Protein AF-A0AAE3XP16-F1 (afdb_monomer_lite)

Sequence (63 aa):
MKHLKTTVQEVIDGKMESPLPVEVIPNQMGINLCAVDSIEWVKQNDEQLVSLTINFIPDNEEE

Organism: NCBI:txid866807

Radius of gyration: 12.78 Å; chains: 1; bounding box: 33×25×35 Å

Secondary structure (DSSP, 8-state):
-EEEEEEHHHHHTTSS--SS-TTHHHHHH---GGGEEEEEEEE-TT--EEEEEEEEPPP----

Structure (mmCIF, N/CA/C/O backbone):
data_AF-A0AAE3XP16-F1
#
_entry.id   AF-A0AAE3XP16-F1
#
loop_
_atom_site.group_PDB
_atom_site.id
_atom_site.type_symbol
_atom_site.label_atom_id
_atom_site.label_alt_id
_atom_site.label_comp_id
_atom_site.label_asym_id
_atom_site.label_entity_id
_atom_site.label_seq_id
_atom_site.pdbx_PDB_ins_code
_atom_site.Cartn_x
_atom_site.Cartn_y
_atom_site.Cartn_z
_atom_site.occupancy
_atom_site.B_iso_or_equiv
_atom_site.auth_seq_id
_atom_site.auth_comp_id
_atom_site.auth_asym_id
_atom_site.auth_atom_id
_atom_site.pdbx_PDB_model_num
ATOM 1 N N . MET A 1 1 ? -12.237 14.387 7.405 1.00 84.88 1 MET A N 1
ATOM 2 C CA . MET A 1 1 ? -11.568 13.419 6.514 1.00 84.88 1 MET A CA 1
ATOM 3 C C . MET A 1 1 ? -10.092 13.429 6.854 1.00 84.88 1 MET A C 1
ATOM 5 O O . MET A 1 1 ? -9.568 14.498 7.154 1.00 84.88 1 MET A O 1
ATOM 9 N N . LYS A 1 2 ? -9.449 12.265 6.861 1.00 91.88 2 LYS A N 1
ATOM 10 C CA . LYS A 1 2 ? -8.017 12.108 7.117 1.00 91.88 2 LYS A CA 1
ATOM 11 C C . LYS A 1 2 ? -7.354 11.644 5.830 1.00 91.88 2 LYS A C 1
ATOM 13 O O . LYS A 1 2 ? -7.854 10.720 5.195 1.00 91.88 2 LYS A O 1
ATOM 18 N N . HIS A 1 3 ? -6.255 12.286 5.473 1.00 95.94 3 HIS A N 1
ATOM 19 C CA . HIS A 1 3 ? -5.449 11.952 4.311 1.00 95.94 3 HIS A CA 1
ATOM 20 C C . HIS A 1 3 ? -4.079 11.491 4.804 1.00 95.94 3 HIS A C 1
ATOM 22 O O . HIS A 1 3 ? -3.444 12.208 5.580 1.00 95.94 3 HIS A O 1
ATOM 28 N N . LEU A 1 4 ? -3.655 10.295 4.407 1.00 96.31 4 LEU A N 1
ATOM 29 C CA . LEU A 1 4 ? -2.392 9.697 4.829 1.00 96.31 4 LEU A CA 1
ATOM 30 C C . LEU A 1 4 ? -1.623 9.191 3.616 1.00 96.31 4 LEU A C 1
ATOM 32 O O . LEU A 1 4 ? -2.224 8.695 2.670 1.00 96.31 4 LEU A O 1
ATOM 36 N N . LYS A 1 5 ? -0.296 9.289 3.691 1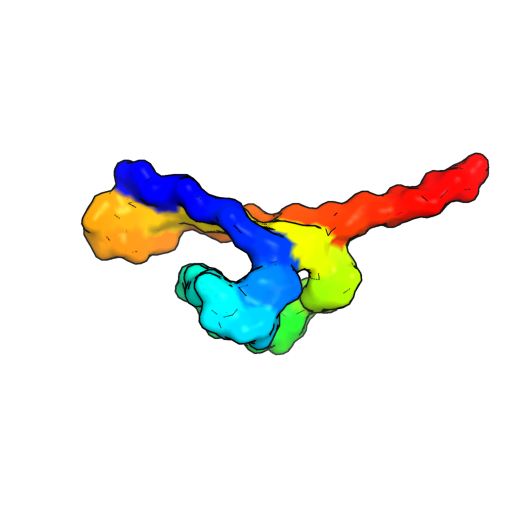.00 96.50 5 LYS A N 1
ATOM 37 C CA . LYS A 1 5 ? 0.646 8.763 2.707 1.00 96.50 5 LYS A CA 1
ATOM 38 C C . LYS A 1 5 ? 1.806 8.092 3.438 1.00 96.50 5 LYS A C 1
ATOM 40 O O . LYS A 1 5 ? 2.285 8.631 4.434 1.00 96.50 5 LYS A O 1
ATOM 45 N N . THR A 1 6 ? 2.258 6.951 2.934 1.00 96.44 6 THR A N 1
ATOM 46 C CA . THR A 1 6 ? 3.413 6.203 3.455 1.00 96.44 6 THR A CA 1
ATOM 47 C C . THR A 1 6 ? 4.159 5.524 2.323 1.00 96.44 6 THR A C 1
ATOM 49 O O . THR A 1 6 ? 3.579 5.247 1.271 1.00 96.44 6 THR A O 1
ATOM 52 N N . THR A 1 7 ? 5.438 5.243 2.531 1.00 96.25 7 THR A N 1
ATOM 53 C CA . THR A 1 7 ? 6.202 4.4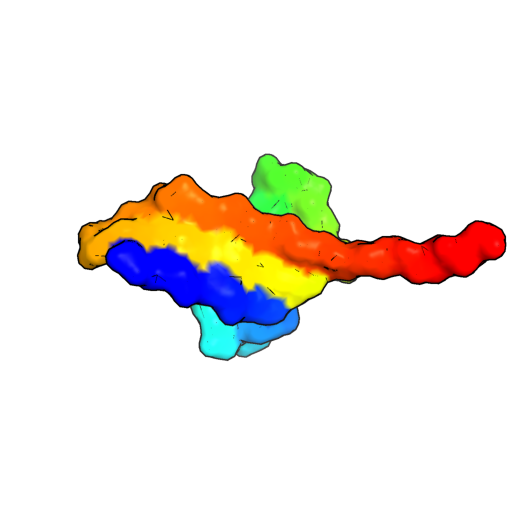11 1.598 1.00 96.25 7 THR A CA 1
ATOM 54 C C . THR A 1 7 ? 5.797 2.945 1.734 1.00 96.25 7 THR A C 1
ATOM 56 O O . THR A 1 7 ? 5.411 2.490 2.813 1.00 96.25 7 THR A O 1
ATOM 59 N N . VAL A 1 8 ? 5.921 2.165 0.660 1.00 93.69 8 VAL A N 1
ATOM 60 C CA . VAL A 1 8 ? 5.674 0.713 0.739 1.00 93.69 8 VAL A CA 1
ATOM 61 C C . VAL A 1 8 ? 6.615 0.029 1.731 1.00 93.69 8 VAL A C 1
ATOM 63 O O . VAL A 1 8 ? 6.191 -0.882 2.441 1.00 93.69 8 VAL A O 1
ATOM 66 N N . GLN A 1 9 ? 7.855 0.507 1.854 1.00 93.75 9 GLN A N 1
ATOM 67 C CA . GLN A 1 9 ? 8.815 -0.044 2.808 1.00 93.75 9 GLN A CA 1
ATOM 68 C C . GLN A 1 9 ? 8.352 0.118 4.262 1.00 93.75 9 GLN A C 1
ATOM 70 O O . GLN A 1 9 ? 8.474 -0.815 5.047 1.00 93.75 9 GLN A O 1
ATOM 75 N N . GLU A 1 10 ? 7.774 1.264 4.631 1.00 95.50 10 GLU A N 1
ATOM 76 C CA . GLU A 1 10 ? 7.235 1.476 5.982 1.00 95.50 10 GLU A CA 1
ATOM 77 C C . GLU A 1 10 ? 6.065 0.541 6.303 1.00 95.50 10 GLU A C 1
ATOM 79 O O . GLU A 1 10 ? 5.928 0.113 7.452 1.00 95.50 10 GLU A O 1
ATOM 84 N N . VAL A 1 11 ? 5.249 0.197 5.302 1.00 93.00 11 VAL A N 1
ATOM 85 C CA . VAL A 1 11 ? 4.158 -0.777 5.453 1.00 93.00 11 VAL A CA 1
ATOM 86 C C . VAL A 1 11 ? 4.713 -2.186 5.642 1.00 93.00 11 VAL A C 1
ATOM 88 O O . VAL A 1 11 ? 4.266 -2.904 6.533 1.00 93.00 11 VAL A O 1
ATOM 91 N N . ILE A 1 12 ? 5.713 -2.576 4.845 1.00 90.44 12 ILE A N 1
ATOM 92 C CA . ILE A 1 12 ? 6.368 -3.892 4.942 1.00 90.44 12 ILE A CA 1
ATOM 93 C C . ILE A 1 12 ? 7.090 -4.051 6.287 1.00 90.44 12 ILE A C 1
ATOM 95 O O . ILE A 1 12 ? 6.994 -5.103 6.916 1.00 90.44 12 ILE A O 1
ATOM 99 N N . ASP A 1 13 ? 7.761 -2.998 6.756 1.00 93.12 13 ASP A N 1
ATOM 100 C CA . ASP A 1 13 ? 8.457 -2.968 8.046 1.00 93.12 13 ASP A CA 1
ATOM 101 C C . ASP A 1 13 ? 7.492 -2.949 9.251 1.00 93.12 13 ASP A C 1
ATOM 103 O O . ASP A 1 13 ? 7.941 -2.999 10.398 1.00 93.12 13 ASP A O 1
ATOM 107 N N . GLY A 1 14 ? 6.179 -2.815 9.020 1.00 90.94 14 GLY A N 1
ATOM 108 C CA . GLY A 1 14 ? 5.166 -2.712 10.073 1.00 90.94 14 GLY A CA 1
ATOM 109 C C . GLY A 1 14 ? 5.192 -1.386 10.842 1.00 90.94 14 GLY A C 1
ATOM 110 O O . GLY A 1 14 ? 4.656 -1.304 11.945 1.00 90.94 14 GLY A O 1
ATOM 111 N N . LYS A 1 15 ? 5.821 -0.341 10.290 1.00 93.38 15 LYS A N 1
ATOM 112 C CA . LYS A 1 15 ? 5.871 1.002 10.900 1.00 93.38 15 LYS A CA 1
ATOM 113 C C . LYS A 1 15 ? 4.572 1.775 10.687 1.00 93.38 15 LYS A C 1
ATOM 115 O O . LYS A 1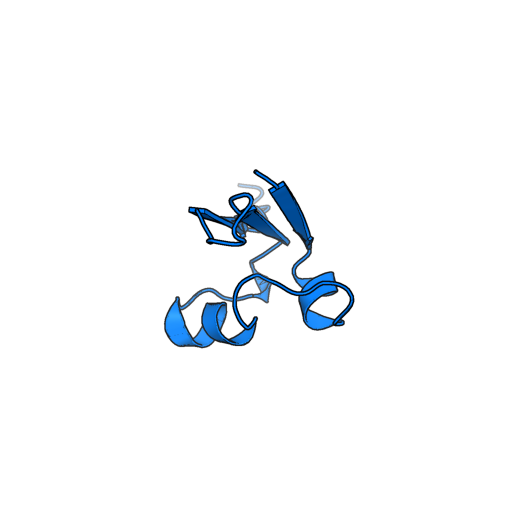 15 ? 4.245 2.640 11.499 1.00 93.38 15 LYS A O 1
ATOM 120 N N . MET A 1 16 ? 3.840 1.470 9.614 1.00 92.00 16 MET A N 1
ATOM 121 C CA . MET A 1 16 ? 2.508 2.010 9.360 1.00 92.00 16 MET A CA 1
ATOM 122 C C . MET A 1 16 ? 1.562 0.936 8.816 1.00 92.00 16 MET A C 1
ATOM 124 O O . MET A 1 16 ? 1.962 0.071 8.042 1.00 92.00 16 MET A O 1
ATOM 128 N N . GLU A 1 17 ? 0.287 1.019 9.188 1.00 88.69 17 GLU A N 1
ATOM 129 C CA . GLU A 1 17 ? -0.757 0.145 8.663 1.00 88.69 17 GLU A CA 1
ATOM 130 C C . GLU A 1 17 ? -1.451 0.774 7.448 1.00 88.69 17 GLU A C 1
ATOM 132 O O . GLU A 1 17 ? -2.056 1.846 7.529 1.00 88.69 17 GLU A O 1
ATOM 137 N N . SER A 1 18 ? -1.385 0.071 6.317 1.00 91.25 18 SER A N 1
ATOM 138 C CA . SER A 1 18 ? -2.182 0.351 5.119 1.00 91.25 18 SER A CA 1
ATOM 139 C C . SER A 1 18 ? -3.670 0.044 5.375 1.00 91.25 18 SER A C 1
ATOM 141 O O . SER A 1 18 ? -3.989 -0.852 6.158 1.00 91.25 18 SER A O 1
ATOM 143 N N . PRO A 1 19 ? -4.618 0.732 4.703 1.00 93.62 19 PRO A N 1
ATOM 144 C CA . PRO A 1 19 ? -6.052 0.465 4.852 1.00 93.62 19 PRO A CA 1
ATOM 145 C C . PRO A 1 19 ? -6.465 -0.932 4.364 1.00 93.62 19 PRO A C 1
ATOM 147 O O . PRO A 1 19 ? -7.569 -1.378 4.667 1.00 93.62 19 PRO A O 1
ATOM 150 N N . LEU A 1 20 ? -5.593 -1.603 3.610 1.00 92.19 20 LEU A N 1
ATOM 151 C CA . LEU A 1 20 ? -5.719 -2.994 3.188 1.00 92.19 20 LEU A CA 1
ATOM 152 C C . LEU A 1 20 ? -4.461 -3.772 3.607 1.00 92.19 20 LEU A C 1
ATOM 154 O O . LEU A 1 20 ? -3.371 -3.187 3.588 1.00 92.19 20 LEU A O 1
ATOM 158 N N . PRO A 1 21 ? -4.565 -5.082 3.902 1.00 92.06 21 PRO A N 1
ATOM 159 C CA . PRO A 1 21 ? -3.390 -5.931 4.061 1.00 92.06 21 PRO A CA 1
ATOM 160 C C . PRO A 1 21 ? -2.478 -5.818 2.835 1.00 92.06 21 PRO A C 1
ATOM 162 O O . PRO A 1 21 ? -2.953 -5.888 1.700 1.00 92.06 21 PRO A O 1
ATOM 165 N N . VAL A 1 22 ? -1.173 -5.645 3.057 1.00 90.50 22 VAL A N 1
ATOM 166 C CA . VAL A 1 22 ? -0.209 -5.350 1.979 1.00 90.50 22 VAL A CA 1
ATOM 167 C C . VAL A 1 22 ? -0.197 -6.426 0.888 1.00 90.50 22 VAL A C 1
ATOM 169 O O . VAL A 1 22 ? -0.025 -6.116 -0.285 1.00 90.50 22 VAL A O 1
ATOM 172 N N . GLU A 1 23 ? -0.474 -7.678 1.258 1.00 92.56 23 GLU A N 1
ATOM 173 C CA . GLU A 1 23 ? -0.563 -8.836 0.363 1.00 92.56 23 GLU A CA 1
ATOM 174 C C . GLU A 1 23 ? -1.721 -8.773 -0.644 1.00 92.56 23 GLU A C 1
ATOM 176 O O . GLU A 1 23 ? -1.660 -9.422 -1.687 1.00 92.56 23 GLU A O 1
ATOM 181 N N . VAL A 1 24 ? -2.762 -7.973 -0.389 1.00 94.81 24 VAL A N 1
ATOM 182 C CA . VAL A 1 24 ? -3.887 -7.802 -1.324 1.00 94.81 24 VAL A CA 1
ATOM 183 C C . VAL A 1 24 ? -3.425 -7.118 -2.612 1.00 94.81 24 VAL A C 1
ATOM 185 O O . VAL A 1 24 ? -3.908 -7.459 -3.691 1.00 94.81 24 VAL A O 1
ATOM 188 N N . ILE A 1 25 ? -2.465 -6.194 -2.524 1.00 93.44 25 ILE A N 1
ATOM 189 C CA . ILE A 1 25 ? -1.952 -5.437 -3.674 1.00 93.44 25 ILE A CA 1
ATOM 190 C C . ILE A 1 25 ? -1.332 -6.378 -4.730 1.00 93.44 25 ILE A C 1
ATOM 192 O O . ILE A 1 25 ? -1.808 -6.379 -5.868 1.00 93.44 25 ILE A O 1
ATOM 196 N N . PRO A 1 26 ? -0.359 -7.249 -4.403 1.00 94.94 26 PRO A N 1
ATOM 197 C CA . PRO A 1 26 ? 0.158 -8.202 -5.378 1.00 94.94 26 PRO A CA 1
ATOM 198 C C . PRO A 1 26 ? -0.830 -9.331 -5.687 1.00 94.94 26 PRO A C 1
ATOM 200 O O . PRO A 1 26 ? -1.012 -9.667 -6.856 1.00 94.94 26 PRO A O 1
ATOM 203 N N . ASN A 1 27 ? -1.507 -9.897 -4.681 1.00 96.44 27 ASN A N 1
ATOM 204 C CA . ASN A 1 27 ? -2.266 -11.137 -4.875 1.00 96.44 27 ASN A CA 1
ATOM 205 C C . ASN A 1 27 ? -3.632 -10.930 -5.542 1.00 96.44 27 ASN A C 1
ATOM 207 O O . ASN A 1 27 ? -4.124 -11.847 -6.192 1.00 96.44 27 ASN A O 1
ATOM 211 N N . GLN A 1 28 ? -4.262 -9.766 -5.355 1.00 97.06 28 GLN A N 1
ATOM 212 C CA . GLN A 1 28 ? -5.619 -9.491 -5.848 1.00 97.06 28 GLN A CA 1
ATOM 213 C C . GLN A 1 28 ? -5.665 -8.353 -6.872 1.00 97.06 28 GLN A C 1
ATOM 215 O O . GLN A 1 28 ? -6.567 -8.340 -7.705 1.00 97.06 28 GLN A O 1
ATOM 220 N N . MET A 1 29 ? -4.712 -7.411 -6.842 1.00 94.19 29 MET A N 1
ATOM 221 C CA . MET A 1 29 ? -4.643 -6.320 -7.829 1.00 94.19 29 MET A CA 1
ATOM 222 C C . MET A 1 29 ? -3.610 -6.574 -8.936 1.00 94.19 29 MET A C 1
ATOM 224 O O . MET A 1 29 ? -3.611 -5.858 -9.933 1.00 94.19 29 MET A O 1
ATOM 228 N N . GLY A 1 30 ? -2.736 -7.579 -8.784 1.00 95.25 30 GLY A N 1
ATOM 229 C CA . GLY A 1 30 ? -1.694 -7.894 -9.767 1.00 95.25 30 GLY A CA 1
ATOM 230 C C . GLY A 1 30 ? -0.584 -6.842 -9.850 1.00 95.25 30 GLY A C 1
ATOM 231 O O . GLY A 1 30 ? 0.104 -6.752 -10.864 1.00 95.25 30 GLY A O 1
ATOM 232 N N . ILE A 1 31 ? -0.413 -6.029 -8.804 1.00 94.88 31 ILE A N 1
ATOM 233 C CA . ILE A 1 31 ? 0.580 -4.954 -8.754 1.00 94.88 31 ILE A CA 1
ATOM 234 C C . ILE A 1 31 ? 1.855 -5.460 -8.072 1.00 94.88 31 ILE A C 1
ATOM 236 O O . ILE A 1 31 ? 1.825 -5.908 -6.927 1.00 94.88 31 ILE A O 1
ATOM 240 N N . ASN A 1 32 ? 2.998 -5.346 -8.751 1.00 93.62 32 ASN A N 1
ATOM 241 C CA . ASN A 1 32 ? 4.295 -5.665 -8.157 1.00 93.62 32 ASN A CA 1
ATOM 242 C C . ASN A 1 32 ? 4.694 -4.594 -7.129 1.00 93.62 32 ASN A C 1
ATOM 244 O O . ASN A 1 32 ? 4.985 -3.462 -7.505 1.00 93.62 32 ASN A O 1
ATOM 248 N N . LEU A 1 33 ? 4.768 -4.966 -5.847 1.00 92.25 33 LEU A N 1
ATOM 249 C CA . LEU A 1 33 ? 5.157 -4.056 -4.762 1.00 92.25 33 LEU A CA 1
ATOM 250 C C . LEU A 1 33 ? 6.553 -3.448 -4.945 1.00 92.25 33 LEU A C 1
ATOM 252 O O . LEU A 1 33 ? 6.767 -2.323 -4.509 1.00 92.25 33 LEU A O 1
ATOM 256 N N . CYS A 1 34 ? 7.481 -4.132 -5.623 1.00 91.56 34 CYS A N 1
ATOM 257 C CA . CYS A 1 34 ? 8.808 -3.575 -5.908 1.00 91.56 34 CYS A CA 1
ATOM 258 C C . CYS A 1 34 ? 8.772 -2.396 -6.892 1.00 91.56 34 CYS A C 1
ATOM 260 O O . CYS A 1 34 ? 9.755 -1.674 -6.989 1.00 91.56 34 CYS A O 1
ATOM 262 N N . ALA A 1 35 ? 7.673 -2.215 -7.632 1.00 94.06 35 ALA A N 1
ATOM 263 C CA . ALA A 1 35 ? 7.464 -1.079 -8.528 1.00 94.06 35 ALA A CA 1
ATOM 264 C C . ALA A 1 35 ? 6.676 0.061 -7.859 1.00 94.06 35 ALA A C 1
ATOM 266 O O . ALA A 1 35 ? 6.373 1.060 -8.507 1.00 94.06 35 ALA A O 1
ATOM 267 N N . VAL A 1 36 ? 6.305 -0.081 -6.585 1.00 94.62 36 VAL A N 1
ATOM 268 C CA . VAL A 1 36 ? 5.495 0.896 -5.856 1.00 94.62 36 VAL A CA 1
ATOM 269 C C . VAL A 1 36 ? 6.387 1.692 -4.908 1.00 94.62 36 VAL A C 1
ATOM 271 O O . VAL A 1 36 ? 7.094 1.127 -4.080 1.00 94.62 36 VAL A O 1
ATOM 274 N N . ASP A 1 37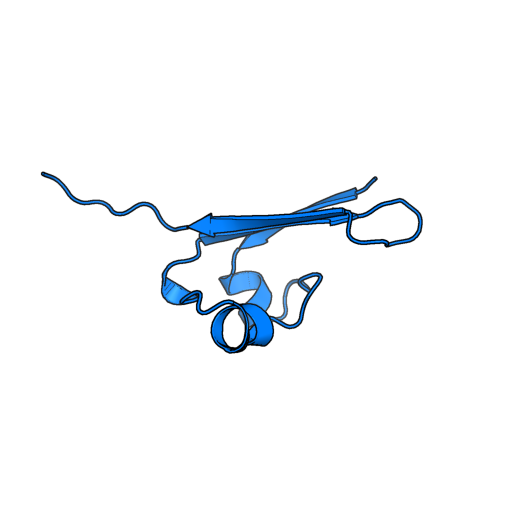 ? 6.312 3.015 -5.008 1.00 95.69 37 ASP A N 1
ATOM 275 C CA . ASP A 1 37 ? 7.000 3.946 -4.115 1.00 95.69 37 ASP A CA 1
ATOM 276 C C . ASP A 1 37 ? 6.192 4.133 -2.824 1.00 95.69 37 ASP A C 1
ATOM 278 O O . ASP A 1 37 ? 6.648 3.860 -1.709 1.00 95.69 37 ASP A O 1
ATOM 282 N N . SER A 1 38 ? 4.941 4.567 -2.977 1.00 96.00 38 SER A N 1
ATOM 283 C CA . SER A 1 38 ? 4.110 4.977 -1.852 1.00 96.00 38 SER A CA 1
ATOM 284 C C . SER A 1 38 ? 2.630 4.695 -2.059 1.00 96.00 38 SER A C 1
ATOM 286 O O . SER A 1 38 ? 2.109 4.676 -3.175 1.00 96.00 38 SER A O 1
ATOM 288 N N . ILE A 1 39 ? 1.939 4.500 -0.941 1.00 96.12 39 ILE A N 1
ATOM 289 C CA . ILE A 1 39 ? 0.498 4.290 -0.873 1.00 96.12 39 ILE A CA 1
ATOM 290 C C . ILE A 1 39 ? -0.106 5.481 -0.138 1.00 96.12 39 ILE A C 1
ATOM 292 O O . ILE A 1 39 ? 0.391 5.906 0.906 1.00 96.12 39 ILE A O 1
ATOM 296 N N . GLU A 1 40 ? -1.185 6.016 -0.689 1.00 97.19 40 GLU A N 1
ATOM 297 C CA . GLU A 1 40 ? -1.916 7.150 -0.140 1.00 97.19 40 GLU A CA 1
ATOM 298 C C . GLU A 1 40 ? -3.402 6.818 -0.052 1.00 97.19 40 GLU A C 1
ATOM 300 O O . GLU A 1 40 ? -3.952 6.137 -0.917 1.00 97.19 40 GLU A O 1
ATOM 305 N N . TRP A 1 41 ? -4.069 7.264 1.007 1.00 97.00 41 TRP A N 1
ATOM 306 C CA . TRP A 1 41 ? -5.492 7.009 1.185 1.00 97.00 41 TRP A CA 1
ATOM 307 C C . TRP A 1 41 ? -6.212 8.125 1.918 1.00 97.00 41 TRP A C 1
ATOM 309 O O . TRP A 1 41 ? -5.653 8.846 2.751 1.00 97.00 41 TRP A O 1
ATOM 319 N N . VAL A 1 42 ? -7.514 8.200 1.648 1.00 97.12 42 VAL A N 1
ATOM 320 C CA . VAL A 1 42 ? -8.437 9.103 2.329 1.00 97.12 42 VAL A CA 1
ATOM 321 C C . VAL A 1 42 ? -9.477 8.297 3.083 1.00 97.12 42 VAL A C 1
ATOM 323 O O . VAL A 1 42 ? -10.179 7.470 2.501 1.00 97.12 42 VAL A O 1
ATOM 326 N N . LYS A 1 43 ? -9.613 8.581 4.380 1.00 96.62 43 LYS A N 1
ATOM 327 C CA . LYS A 1 43 ? -10.702 8.073 5.218 1.00 96.62 43 LYS A CA 1
ATOM 328 C C . LYS A 1 43 ? -11.648 9.190 5.641 1.00 96.62 43 LYS A C 1
ATOM 330 O O . LYS A 1 43 ? -11.235 10.327 5.906 1.00 96.62 43 LYS A O 1
ATOM 335 N N . GLN A 1 44 ? -12.931 8.870 5.739 1.00 95.62 44 GLN A N 1
ATOM 336 C CA . GLN A 1 44 ? -13.907 9.731 6.399 1.00 95.62 44 GLN A CA 1
ATOM 337 C C . GLN A 1 44 ? -13.722 9.703 7.925 1.00 95.62 44 GLN A C 1
ATOM 339 O O . GLN A 1 44 ? -12.875 8.990 8.460 1.00 95.62 44 GLN A O 1
ATOM 344 N N . ASN A 1 45 ? -14.482 10.535 8.641 1.00 94.62 45 ASN A N 1
ATOM 345 C CA . ASN A 1 45 ? -14.395 10.604 10.105 1.00 94.62 45 ASN A CA 1
ATOM 346 C C . ASN A 1 45 ? -14.944 9.339 10.794 1.00 94.62 45 ASN A C 1
ATOM 348 O O . ASN A 1 45 ? -14.629 9.112 11.956 1.00 94.62 45 ASN A O 1
ATOM 352 N N . ASP A 1 46 ? -15.744 8.540 10.086 1.00 95.25 46 ASP A N 1
ATOM 353 C CA . ASP A 1 46 ? -16.255 7.231 10.509 1.00 95.25 46 ASP A CA 1
ATOM 354 C C . ASP A 1 46 ? -15.320 6.069 10.111 1.00 95.25 46 ASP A C 1
ATOM 356 O O . ASP A 1 46 ? -15.712 4.908 10.175 1.00 95.25 46 ASP A O 1
ATOM 360 N N . GLU A 1 47 ? -14.087 6.384 9.695 1.00 92.38 47 GLU A N 1
ATOM 361 C CA . GLU A 1 47 ? -13.058 5.443 9.233 1.00 92.38 47 GLU A CA 1
ATOM 362 C C . GLU A 1 47 ? -13.369 4.717 7.907 1.00 92.38 47 GLU A C 1
ATOM 364 O O . GLU A 1 47 ? -12.574 3.879 7.471 1.00 92.38 47 GLU A O 1
ATOM 369 N N . GLN A 1 48 ? -14.445 5.083 7.197 1.00 95.50 48 GLN A N 1
ATOM 370 C CA . GLN A 1 48 ? -14.719 4.564 5.857 1.00 95.50 48 GLN A CA 1
ATOM 371 C C . GLN A 1 48 ? -13.624 4.989 4.864 1.00 95.50 48 GLN A C 1
ATOM 373 O O . GLN A 1 48 ? -13.322 6.179 4.729 1.00 95.50 48 GLN A O 1
ATOM 378 N N . LEU A 1 49 ? -13.054 4.018 4.138 1.00 96.00 49 LEU A N 1
ATOM 379 C CA . LEU A 1 49 ? -12.103 4.261 3.051 1.00 96.00 49 LEU A CA 1
ATOM 380 C C . LEU A 1 49 ? -12.826 4.874 1.843 1.00 96.00 49 LEU A C 1
ATOM 382 O O . LEU A 1 49 ? -13.762 4.282 1.313 1.00 96.00 49 LEU A O 1
ATOM 386 N N . VAL A 1 50 ? -12.378 6.051 1.409 1.00 97.06 50 VAL A N 1
ATOM 387 C CA . VAL A 1 50 ? -12.948 6.797 0.272 1.00 97.06 50 VAL A CA 1
ATOM 388 C C . VAL A 1 50 ? -12.123 6.596 -0.987 1.00 97.06 50 VAL A C 1
ATOM 390 O O . VAL A 1 50 ? -12.673 6.395 -2.066 1.00 97.06 50 VAL A O 1
ATOM 393 N N . SER A 1 51 ? -10.801 6.665 -0.855 1.00 97.00 51 SER A N 1
ATOM 394 C CA . SER A 1 51 ? -9.875 6.498 -1.968 1.00 97.00 51 SER A CA 1
ATOM 395 C C . SER A 1 51 ? -8.584 5.840 -1.506 1.00 97.00 51 SER A C 1
ATOM 397 O O . SER A 1 51 ? -8.165 5.996 -0.356 1.00 97.00 51 SER A O 1
ATOM 399 N N . LEU A 1 52 ?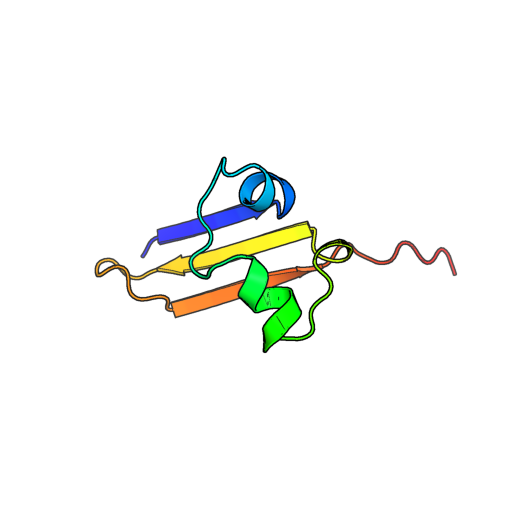 -7.969 5.116 -2.436 1.00 95.94 52 LEU A N 1
ATOM 400 C CA . LEU A 1 52 ? -6.649 4.517 -2.326 1.00 95.94 52 LEU A CA 1
ATOM 401 C C . LEU A 1 52 ? -5.895 4.843 -3.618 1.00 95.94 52 LEU A C 1
ATOM 403 O O . LEU A 1 52 ? -6.377 4.528 -4.705 1.00 95.94 52 LEU A O 1
ATOM 407 N N . THR A 1 53 ? -4.731 5.462 -3.489 1.00 96.69 53 THR A N 1
ATOM 408 C CA . THR A 1 53 ? -3.838 5.827 -4.586 1.00 96.69 53 THR A CA 1
ATOM 409 C C . THR A 1 53 ? -2.534 5.050 -4.424 1.00 96.69 53 THR A C 1
ATOM 411 O O . THR A 1 53 ? -1.926 5.065 -3.353 1.00 96.69 53 THR A O 1
ATOM 414 N N . ILE A 1 54 ? -2.100 4.376 -5.490 1.00 95.88 54 ILE A N 1
ATOM 415 C CA . ILE A 1 54 ? -0.820 3.663 -5.561 1.00 95.88 54 ILE A CA 1
ATOM 416 C C . ILE A 1 54 ? 0.116 4.482 -6.448 1.00 95.88 54 ILE A C 1
ATOM 418 O O . ILE A 1 54 ? -0.168 4.673 -7.630 1.00 95.88 54 ILE A O 1
ATOM 422 N N . ASN A 1 55 ? 1.210 4.984 -5.878 1.00 96.31 55 ASN A N 1
ATOM 423 C CA . ASN A 1 55 ? 2.218 5.750 -6.601 1.00 96.31 55 ASN A CA 1
ATOM 424 C C . ASN A 1 55 ? 3.363 4.815 -6.987 1.00 96.31 55 ASN A C 1
ATOM 426 O O . ASN A 1 55 ? 3.988 4.203 -6.120 1.00 96.31 55 ASN A O 1
ATOM 430 N N . PHE A 1 56 ? 3.625 4.701 -8.282 1.00 95.62 56 PHE A N 1
ATOM 431 C CA . PHE A 1 56 ? 4.687 3.852 -8.809 1.00 95.62 56 PHE A CA 1
ATOM 432 C C . PHE A 1 56 ? 6.026 4.585 -8.814 1.00 95.62 56 PHE A C 1
ATOM 434 O O . PHE A 1 56 ? 6.073 5.810 -8.948 1.00 95.62 56 PHE A O 1
ATOM 441 N N . ILE A 1 57 ? 7.108 3.821 -8.681 1.00 94.44 57 ILE A N 1
ATOM 442 C CA . ILE A 1 57 ? 8.459 4.315 -8.934 1.00 94.44 57 ILE A CA 1
ATOM 443 C C . ILE A 1 57 ? 8.519 4.661 -10.430 1.00 94.44 57 ILE A C 1
ATOM 445 O O . ILE A 1 57 ? 8.187 3.798 -11.247 1.00 94.44 57 ILE A O 1
ATOM 449 N N . PRO A 1 58 ? 8.870 5.905 -10.805 1.00 90.00 58 PRO A N 1
ATOM 450 C CA . PRO A 1 58 ? 8.993 6.274 -12.207 1.00 90.00 58 PRO A CA 1
ATOM 451 C C . PRO A 1 58 ? 10.087 5.435 -12.861 1.00 90.00 58 PRO A C 1
ATOM 453 O O . PRO A 1 58 ? 11.139 5.203 -12.261 1.00 90.00 58 PRO A O 1
ATOM 456 N N . ASP A 1 59 ? 9.829 4.987 -14.084 1.00 82.44 59 ASP A N 1
ATOM 457 C CA . ASP A 1 59 ? 10.868 4.344 -14.868 1.00 82.44 59 ASP A CA 1
ATOM 458 C C . ASP A 1 59 ? 11.869 5.414 -15.306 1.00 82.44 59 ASP A C 1
ATOM 460 O O . ASP A 1 59 ? 11.497 6.401 -15.944 1.00 82.44 59 ASP A O 1
ATOM 464 N N . ASN A 1 60 ? 13.129 5.247 -14.918 1.00 72.25 60 ASN A N 1
ATOM 465 C CA . ASN A 1 60 ? 14.213 6.123 -15.350 1.00 72.25 60 ASN A CA 1
ATOM 466 C C . ASN A 1 60 ? 14.761 5.619 -16.693 1.00 72.25 60 ASN A C 1
ATOM 468 O O . ASN A 1 60 ? 15.977 5.482 -16.837 1.00 72.25 60 ASN A O 1
ATOM 472 N N . GLU A 1 61 ? 13.889 5.304 -17.655 1.00 64.00 61 GLU A N 1
ATOM 473 C CA . GLU A 1 61 ? 14.324 5.099 -19.034 1.00 64.00 61 GLU A CA 1
ATOM 474 C C . GLU A 1 61 ? 14.919 6.433 -19.523 1.00 64.00 61 GLU A C 1
ATOM 476 O O . GLU A 1 61 ? 14.213 7.350 -19.940 1.00 64.00 61 GLU A O 1
ATOM 481 N N . GLU A 1 62 ? 16.241 6.580 -19.391 1.00 59.56 62 GLU A N 1
ATOM 482 C CA . GLU A 1 62 ? 17.0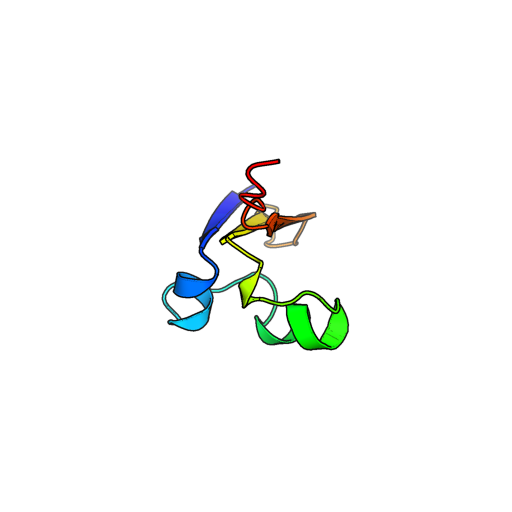15 7.459 -20.261 1.00 59.56 62 GLU A CA 1
ATOM 483 C C . GLU A 1 62 ? 16.841 6.896 -21.682 1.00 59.56 62 GLU A C 1
ATOM 485 O O . GLU A 1 62 ? 17.489 5.909 -22.033 1.00 59.56 62 GLU A O 1
ATOM 490 N N . GLU A 1 63 ? 15.897 7.460 -22.449 1.00 53.53 63 GLU A N 1
ATOM 491 C CA . GLU A 1 63 ? 15.769 7.238 -23.903 1.00 53.53 63 GLU A CA 1
ATOM 492 C C . GLU A 1 63 ? 17.071 7.567 -24.654 1.00 53.53 63 GLU A C 1
ATOM 494 O O . GLU A 1 63 ? 17.680 8.633 -24.382 1.00 53.53 63 GLU A O 1
#

Foldseek 3Di:
DDKDKDFLVCCVVVVDPDPDNSVCCCPVVVDDSVQFGMKMWDADPVRDTDDIDTHGDDDPPPD

pLDDT: mean 92.03, std 8.39, range [53.53, 97.19]